Protein AF-A0A526YNX0-F1 (afdb_monomer)

Solvent-accessible surface area (backbone atoms only — not comparable to full-atom values): 8714 Å² total; per-residue (Å²): 93,77,96,84,42,78,80,77,55,71,66,58,52,51,52,52,56,58,71,53,65,67,42,62,83,30,38,33,39,37,30,59,36,59,81,30,60,66,59,57,57,46,43,78,37,25,55,30,27,38,30,26,19,36,43,60,70,39,34,52,52,27,49,54,51,31,59,78,68,68,51,81,44,59,46,76,38,70,36,40,54,73,67,51,60,65,94,70,48,65,24,40,28,38,39,37,66,37,22,30,74,50,84,65,59,68,53,62,72,28,37,35,90,69,8,31,38,35,36,30,35,25,52,67,83,56,70,20,41,30,33,36,37,37,33,56,86,97,44,71,49,78,47,78,79,46,79,44,76,55,56,50,57,60,75,60,52,56,91,69,137

Structure (mmCIF, N/CA/C/O backbone):
data_AF-A0A526YNX0-F1
#
_entry.id   AF-A0A526YNX0-F1
#
loop_
_atom_site.group_PDB
_atom_site.id
_atom_site.type_symbol
_atom_site.label_atom_id
_atom_site.label_alt_id
_atom_site.label_comp_id
_atom_site.label_asym_id
_atom_site.label_entity_id
_atom_site.label_seq_id
_atom_site.pdbx_PDB_ins_code
_atom_site.Cartn_x
_atom_site.Cartn_y
_atom_site.Cartn_z
_atom_site.occupancy
_atom_site.B_iso_or_equiv
_atom_site.auth_seq_id
_atom_site.auth_comp_id
_atom_site.auth_asym_id
_atom_site.auth_atom_id
_atom_site.pdbx_PDB_model_num
ATOM 1 N N . ILE A 1 1 ? 10.857 -13.530 -4.199 1.00 82.69 1 ILE A N 1
ATOM 2 C CA . ILE A 1 1 ? 9.497 -14.093 -4.008 1.00 82.69 1 ILE A CA 1
ATOM 3 C C . ILE A 1 1 ? 9.121 -14.778 -5.326 1.00 82.69 1 ILE A C 1
ATOM 5 O O . ILE A 1 1 ? 9.849 -14.613 -6.300 1.00 82.69 1 ILE A O 1
ATOM 9 N N . GLU A 1 2 ? 8.088 -15.619 -5.360 1.00 86.44 2 GLU A N 1
ATOM 10 C CA . GLU A 1 2 ? 7.555 -16.180 -6.615 1.00 86.44 2 GLU A CA 1
ATOM 11 C C . GLU A 1 2 ? 7.175 -15.079 -7.625 1.00 86.44 2 GLU A C 1
ATOM 13 O O . GLU A 1 2 ? 7.098 -13.902 -7.271 1.00 86.44 2 GLU A O 1
ATOM 18 N N . CYS A 1 3 ? 6.938 -15.458 -8.885 1.00 89.25 3 CYS A N 1
ATOM 19 C CA . CYS A 1 3 ? 6.538 -14.545 -9.972 1.00 89.25 3 CYS A CA 1
ATOM 20 C C . CYS A 1 3 ? 7.565 -13.448 -10.330 1.00 89.25 3 CYS A C 1
ATOM 22 O O . CYS A 1 3 ? 7.219 -12.501 -11.026 1.00 89.25 3 CYS A O 1
ATOM 24 N N . GLY A 1 4 ? 8.825 -13.581 -9.897 1.00 88.12 4 GLY A N 1
ATOM 25 C CA . GLY A 1 4 ? 9.871 -12.579 -10.150 1.00 88.12 4 GLY A CA 1
ATOM 26 C C . GLY A 1 4 ? 9.806 -11.359 -9.225 1.00 88.12 4 GLY A C 1
ATOM 27 O O . GLY A 1 4 ? 10.550 -10.398 -9.422 1.00 88.12 4 GLY A O 1
ATOM 28 N N . GLU A 1 5 ? 8.954 -11.407 -8.199 1.00 91.00 5 GLU A N 1
ATOM 29 C CA . GLU A 1 5 ? 8.781 -10.317 -7.244 1.00 91.00 5 GLU A CA 1
ATOM 30 C C . GLU A 1 5 ? 9.887 -10.306 -6.182 1.00 91.00 5 GLU A C 1
ATOM 32 O O . GLU A 1 5 ? 10.445 -11.344 -5.794 1.00 91.00 5 GLU A O 1
ATOM 37 N N . ALA A 1 6 ? 10.175 -9.125 -5.648 1.00 90.81 6 ALA A N 1
ATOM 38 C CA . ALA A 1 6 ? 11.123 -8.917 -4.560 1.00 90.81 6 ALA A CA 1
ATOM 39 C C . ALA A 1 6 ? 10.419 -8.323 -3.335 1.00 90.81 6 ALA A C 1
ATOM 41 O O . ALA A 1 6 ? 9.281 -7.879 -3.414 1.00 90.81 6 ALA A O 1
ATOM 42 N N . ILE A 1 7 ? 11.094 -8.372 -2.188 1.00 91.56 7 ILE A N 1
ATOM 43 C CA . ILE A 1 7 ? 10.710 -7.599 -1.009 1.00 91.56 7 ILE A CA 1
ATOM 44 C C . ILE A 1 7 ? 11.844 -6.641 -0.685 1.00 91.56 7 ILE A C 1
ATOM 46 O O . ILE A 1 7 ? 13.023 -6.975 -0.822 1.00 91.56 7 ILE A O 1
ATOM 50 N N . GLU A 1 8 ? 11.459 -5.456 -0.261 1.00 92.19 8 GLU A N 1
ATOM 51 C CA . GLU A 1 8 ? 12.324 -4.383 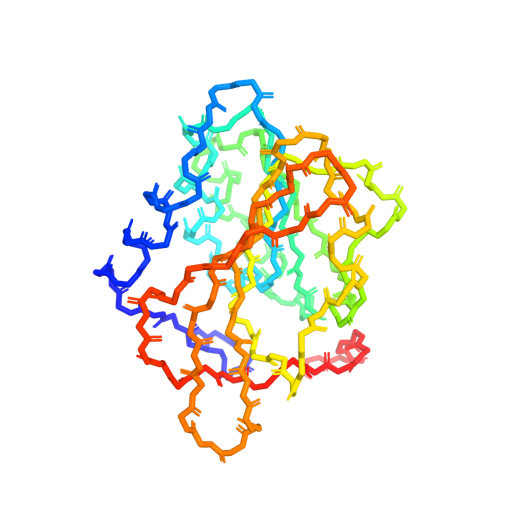0.177 1.00 92.19 8 GLU A CA 1
ATOM 52 C C . GLU A 1 8 ? 13.035 -4.745 1.485 1.00 92.19 8 GLU A C 1
ATOM 54 O O 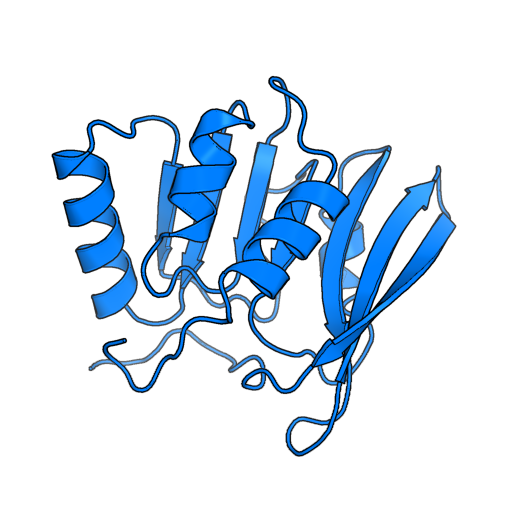. GLU A 1 8 ? 12.624 -5.639 2.233 1.00 92.19 8 GLU A O 1
ATOM 59 N N . GLY A 1 9 ? 14.107 -4.009 1.783 1.00 93.31 9 GLY A N 1
ATOM 60 C CA . GLY A 1 9 ? 14.783 -4.103 3.071 1.00 93.31 9 GLY A CA 1
ATOM 61 C C . GLY A 1 9 ? 13.827 -3.840 4.239 1.00 93.31 9 GLY A C 1
ATOM 62 O O . GLY A 1 9 ? 12.889 -3.043 4.144 1.00 93.31 9 GLY A O 1
ATOM 63 N N . ALA A 1 10 ? 14.063 -4.522 5.362 1.00 92.56 10 ALA A N 1
ATOM 64 C CA . ALA A 1 10 ? 13.239 -4.382 6.564 1.00 92.56 10 ALA A CA 1
ATOM 65 C C . ALA A 1 10 ? 13.243 -2.945 7.124 1.00 92.56 10 ALA A C 1
ATOM 67 O O . ALA A 1 10 ? 12.267 -2.510 7.730 1.00 92.56 10 ALA A O 1
ATOM 68 N N . ASP A 1 11 ? 14.329 -2.210 6.900 1.00 95.19 11 ASP A N 1
ATOM 69 C CA . ASP A 1 11 ? 14.485 -0.790 7.203 1.00 95.19 11 ASP A CA 1
ATOM 70 C C . ASP A 1 11 ? 13.516 0.082 6.394 1.00 95.19 11 ASP A C 1
ATOM 72 O O . ASP A 1 11 ? 12.798 0.896 6.978 1.00 95.19 11 ASP A O 1
ATOM 76 N N . LEU A 1 12 ? 13.424 -0.136 5.078 1.00 96.19 12 LEU A N 1
ATOM 77 C CA . LEU A 1 12 ? 12.485 0.586 4.218 1.00 96.19 12 LEU A CA 1
ATOM 78 C C . LEU A 1 12 ? 11.034 0.246 4.571 1.00 96.19 12 LEU A C 1
ATOM 80 O O . LEU A 1 12 ? 10.199 1.141 4.701 1.00 96.19 12 LEU A O 1
ATOM 84 N N . GLN A 1 13 ? 10.747 -1.037 4.789 1.00 96.75 13 GLN A N 1
ATOM 85 C CA . GLN A 1 13 ? 9.438 -1.515 5.238 1.00 96.75 13 GLN A CA 1
ATOM 86 C C . GLN A 1 13 ? 9.003 -0.828 6.540 1.00 96.75 13 GLN A C 1
ATOM 88 O O . GLN A 1 13 ? 7.905 -0.275 6.623 1.00 96.75 13 GLN A O 1
ATOM 93 N N . ALA A 1 14 ? 9.881 -0.794 7.546 1.00 96.44 14 ALA A N 1
ATOM 94 C CA . ALA A 1 14 ? 9.605 -0.133 8.817 1.00 96.44 14 ALA A CA 1
ATOM 95 C C . ALA A 1 14 ? 9.403 1.382 8.654 1.00 96.44 14 ALA A C 1
ATOM 97 O O . ALA A 1 14 ? 8.466 1.933 9.234 1.00 96.44 14 ALA A O 1
ATOM 98 N N . ALA A 1 15 ? 10.236 2.049 7.848 1.00 97.62 15 ALA A N 1
ATOM 99 C CA . ALA A 1 15 ? 10.124 3.482 7.588 1.00 97.62 15 ALA A CA 1
ATOM 100 C C . ALA A 1 15 ? 8.788 3.844 6.920 1.00 97.62 15 ALA A C 1
ATOM 102 O O . ALA A 1 15 ? 8.116 4.777 7.356 1.00 97.62 15 ALA A O 1
ATOM 103 N N . VAL A 1 16 ? 8.365 3.074 5.912 1.00 98.50 16 VAL A N 1
ATOM 104 C CA . VAL A 1 16 ? 7.080 3.267 5.222 1.00 98.50 16 VAL A CA 1
ATOM 105 C C . VAL A 1 16 ? 5.908 3.036 6.168 1.00 98.50 16 VAL A C 1
ATOM 107 O O . VAL A 1 16 ? 5.023 3.884 6.259 1.00 98.50 16 VAL A O 1
ATOM 110 N N . ILE A 1 17 ? 5.904 1.929 6.916 1.00 98.31 17 ILE A N 1
ATOM 111 C CA . ILE A 1 17 ? 4.815 1.608 7.851 1.00 98.31 17 ILE A CA 1
ATOM 112 C C . ILE A 1 17 ? 4.702 2.676 8.945 1.00 98.31 17 ILE A C 1
ATOM 114 O O . ILE A 1 17 ? 3.593 3.086 9.289 1.00 98.31 17 ILE A O 1
ATOM 118 N N . ALA A 1 18 ? 5.830 3.171 9.460 1.00 98.25 18 ALA A N 1
ATOM 119 C CA . ALA A 1 18 ? 5.841 4.274 10.415 1.00 98.25 18 ALA A CA 1
ATOM 120 C C . ALA A 1 18 ? 5.289 5.568 9.795 1.00 98.25 18 ALA A C 1
ATOM 122 O O . ALA A 1 18 ? 4.451 6.235 10.403 1.00 98.25 18 ALA A O 1
ATOM 123 N N . ALA A 1 19 ? 5.703 5.898 8.570 1.00 98.44 19 ALA A N 1
ATOM 124 C CA . ALA A 1 19 ? 5.260 7.093 7.855 1.00 98.44 19 ALA A CA 1
ATOM 125 C C . ALA A 1 19 ? 3.774 7.057 7.463 1.00 98.44 19 ALA A C 1
ATOM 127 O O . ALA A 1 19 ? 3.164 8.118 7.311 1.00 98.44 19 ALA A O 1
ATOM 128 N N . LEU A 1 20 ? 3.168 5.867 7.344 1.00 98.56 20 LEU A N 1
ATOM 129 C CA . LEU A 1 20 ? 1.721 5.734 7.187 1.00 98.56 20 LEU A CA 1
ATOM 130 C C . LEU A 1 20 ? 0.968 6.230 8.424 1.00 98.56 20 LEU A C 1
ATOM 132 O O . LEU A 1 20 ? -0.204 6.538 8.287 1.00 98.56 20 LEU A O 1
ATOM 136 N N . ALA A 1 21 ? 1.574 6.311 9.614 1.00 98.38 21 ALA A N 1
ATOM 137 C CA . ALA A 1 21 ? 0.887 6.742 10.838 1.00 98.38 21 ALA A CA 1
ATOM 138 C C . ALA A 1 21 ? -0.464 6.016 11.028 1.00 98.38 21 ALA A C 1
ATOM 140 O O . ALA A 1 21 ? -1.522 6.639 11.145 1.00 98.38 21 ALA A O 1
ATOM 141 N N . ILE A 1 22 ? -0.436 4.682 10.933 1.00 98.69 22 ILE A N 1
ATOM 142 C CA . ILE A 1 22 ? -1.628 3.833 11.034 1.00 98.69 22 ILE A CA 1
ATOM 143 C C . ILE A 1 22 ? -2.171 3.887 12.462 1.00 98.69 22 ILE A C 1
ATOM 145 O O . ILE A 1 22 ? -1.449 3.622 13.421 1.00 98.69 22 ILE A O 1
ATOM 149 N N . GLU A 1 23 ? -3.463 4.163 12.585 1.00 98.44 23 GLU A N 1
ATOM 150 C CA . GLU A 1 23 ? -4.198 4.121 13.845 1.00 98.44 23 GLU A CA 1
ATOM 151 C C . GLU A 1 23 ? -5.111 2.882 13.924 1.00 98.44 23 GLU A C 1
ATOM 153 O O . GLU A 1 23 ? -5.588 2.407 12.886 1.00 98.44 23 GLU A O 1
ATOM 158 N N . PRO A 1 24 ? -5.458 2.400 15.137 1.00 98.44 24 PRO A N 1
ATOM 159 C CA . PRO A 1 24 ? -6.290 1.206 15.337 1.00 98.44 24 PRO A CA 1
ATOM 160 C C . PRO A 1 24 ? -7.640 1.205 14.618 1.00 98.44 24 PRO A C 1
ATOM 162 O O . PRO A 1 24 ? -8.180 0.137 14.354 1.00 98.44 24 PRO A O 1
ATOM 165 N N . GLY A 1 25 ? -8.201 2.378 14.310 1.00 98.19 25 GLY A N 1
ATOM 166 C CA . GLY A 1 25 ? -9.466 2.513 13.583 1.00 98.19 25 GLY A CA 1
ATOM 167 C C . GLY A 1 25 ? -9.324 2.544 12.060 1.00 98.19 25 GLY A C 1
ATOM 168 O O . GLY A 1 25 ? -10.334 2.509 11.362 1.00 98.19 25 GLY A O 1
ATOM 169 N N . ASN A 1 26 ? -8.102 2.630 11.531 1.00 98.75 26 ASN A N 1
ATOM 170 C CA . ASN A 1 26 ? -7.889 2.856 10.109 1.00 98.75 26 ASN A CA 1
ATOM 171 C C . ASN A 1 26 ? -8.192 1.621 9.265 1.00 98.75 26 ASN A C 1
ATOM 173 O O . ASN A 1 26 ? -7.934 0.475 9.648 1.00 98.75 26 ASN A O 1
ATOM 177 N N . ARG A 1 27 ? -8.667 1.891 8.052 1.00 98.75 27 ARG A N 1
ATOM 178 C CA . ARG A 1 27 ? -8.745 0.941 6.954 1.00 98.75 27 ARG A CA 1
ATOM 179 C C . ARG A 1 27 ? -7.649 1.240 5.935 1.00 98.75 27 ARG A C 1
ATOM 181 O O . ARG A 1 27 ? -7.644 2.305 5.317 1.00 98.75 27 ARG A O 1
ATOM 188 N N . ALA A 1 28 ? -6.738 0.290 5.759 1.00 98.88 28 ALA A N 1
ATOM 189 C CA . ALA A 1 28 ? -5.579 0.426 4.885 1.00 98.88 28 ALA A CA 1
ATOM 190 C C . ALA A 1 28 ? -5.752 -0.345 3.566 1.00 98.88 28 ALA A C 1
ATOM 192 O O . ALA A 1 28 ? -6.322 -1.439 3.561 1.00 98.88 28 ALA A O 1
ATOM 193 N N . LEU A 1 29 ? -5.231 0.210 2.472 1.00 98.88 29 LEU A N 1
ATOM 194 C CA . LEU A 1 29 ? -5.004 -0.464 1.196 1.00 98.88 29 LEU A CA 1
ATOM 195 C C . LEU A 1 29 ? -3.502 -0.666 0.982 1.00 98.88 29 LEU A C 1
ATOM 197 O O . LEU A 1 29 ? -2.718 0.270 1.111 1.00 98.88 29 LEU A O 1
ATOM 201 N N . GLU A 1 30 ? -3.123 -1.865 0.575 1.00 98.81 30 GLU A N 1
ATOM 202 C CA . GLU A 1 30 ? -1.807 -2.184 0.038 1.00 98.81 30 GLU A CA 1
ATOM 203 C C . GLU A 1 30 ? -1.918 -2.586 -1.431 1.00 98.81 30 GLU A C 1
ATOM 205 O O . GLU A 1 30 ? -2.752 -3.421 -1.788 1.00 98.81 30 GLU A O 1
ATOM 210 N N . ILE A 1 31 ? -1.047 -2.019 -2.265 1.00 98.56 31 ILE A N 1
ATOM 211 C CA . ILE A 1 31 ? -0.872 -2.369 -3.673 1.00 98.56 31 ILE A CA 1
ATOM 212 C C . ILE A 1 31 ? 0.469 -3.088 -3.828 1.00 98.56 31 ILE A C 1
ATOM 214 O O . ILE A 1 31 ? 1.523 -2.486 -3.623 1.00 98.56 31 ILE A O 1
ATOM 218 N N . GLY A 1 32 ? 0.404 -4.361 -4.218 1.00 97.75 32 GLY A N 1
ATOM 219 C CA . GLY A 1 32 ? 1.536 -5.285 -4.230 1.00 97.75 32 GLY A CA 1
ATOM 220 C C . GLY A 1 32 ? 1.559 -6.118 -2.953 1.00 97.75 32 GLY A C 1
ATOM 221 O O . GLY A 1 32 ? 2.288 -5.801 -2.019 1.00 97.75 32 GLY A O 1
ATOM 222 N N . THR A 1 33 ? 0.748 -7.181 -2.893 1.00 98.12 33 THR A N 1
ATOM 223 C CA . THR A 1 33 ? 0.742 -8.095 -1.740 1.00 98.12 33 THR A CA 1
ATOM 224 C C . THR A 1 33 ? 2.088 -8.795 -1.584 1.00 98.12 33 THR A C 1
ATOM 226 O O . THR A 1 33 ? 2.577 -8.934 -0.462 1.00 98.12 33 THR A O 1
ATOM 229 N N . GLY A 1 34 ? 2.684 -9.281 -2.678 1.00 96.31 34 GLY A N 1
ATOM 230 C CA . GLY A 1 34 ? 3.970 -9.973 -2.646 1.00 96.31 34 GLY A CA 1
ATOM 231 C C . GLY A 1 34 ? 3.980 -11.144 -1.655 1.00 96.31 34 GLY A C 1
ATOM 232 O O . GLY A 1 34 ? 3.206 -12.100 -1.749 1.00 96.31 34 GLY A O 1
ATOM 233 N N . SER A 1 35 ? 4.862 -11.074 -0.655 1.00 96.06 35 SER A N 1
ATOM 234 C CA . SER A 1 35 ? 4.921 -12.075 0.420 1.00 96.06 35 SER A CA 1
ATOM 235 C C . SER A 1 35 ? 3.760 -11.964 1.418 1.00 96.06 35 SER A C 1
ATOM 237 O O . SER A 1 35 ? 3.470 -12.926 2.130 1.00 96.06 35 SER A O 1
ATOM 239 N N . GLY A 1 36 ? 3.078 -10.824 1.488 1.00 97.81 36 GLY A N 1
ATOM 240 C CA . GLY A 1 36 ? 2.093 -10.494 2.515 1.00 97.81 36 GLY A CA 1
ATOM 241 C C . GLY A 1 36 ? 2.708 -10.012 3.833 1.00 97.81 36 GLY A C 1
ATOM 242 O O . GLY A 1 36 ? 1.977 -9.833 4.804 1.00 97.81 36 GLY A O 1
ATOM 243 N N . TYR A 1 37 ? 4.030 -9.807 3.897 1.00 97.94 37 TYR A N 1
ATOM 244 C CA . TYR A 1 37 ? 4.720 -9.345 5.106 1.00 97.94 37 TYR A CA 1
ATOM 245 C C . TYR A 1 37 ? 4.158 -8.014 5.617 1.00 97.94 37 TYR A C 1
ATOM 247 O O . TYR A 1 37 ? 3.715 -7.917 6.760 1.00 97.94 37 TYR A O 1
ATOM 255 N N . THR A 1 38 ? 4.129 -7.000 4.761 1.00 98.31 38 THR A N 1
ATOM 256 C CA . THR A 1 38 ? 3.683 -5.653 5.117 1.00 98.31 38 THR A CA 1
ATOM 257 C C . THR A 1 38 ? 2.211 -5.655 5.519 1.00 98.31 38 THR A C 1
ATOM 259 O O . THR A 1 38 ? 1.886 -5.140 6.588 1.00 98.31 38 THR A O 1
ATOM 262 N N . ALA A 1 39 ? 1.329 -6.320 4.761 1.00 98.69 39 ALA A N 1
ATOM 263 C CA . ALA A 1 39 ? -0.058 -6.538 5.172 1.00 98.69 39 ALA A CA 1
ATOM 264 C C . ALA A 1 39 ? -0.181 -7.196 6.554 1.00 98.69 39 ALA A C 1
ATOM 266 O O . ALA A 1 39 ? -1.000 -6.743 7.351 1.00 98.69 39 ALA A O 1
ATOM 267 N N . ALA A 1 40 ? 0.628 -8.213 6.875 1.00 98.56 40 ALA A N 1
ATOM 268 C CA . ALA A 1 40 ? 0.623 -8.841 8.199 1.00 98.56 40 ALA A CA 1
ATOM 269 C C . ALA A 1 40 ? 1.055 -7.876 9.313 1.00 98.56 40 ALA A C 1
ATOM 271 O O . ALA A 1 40 ? 0.477 -7.895 10.398 1.00 98.56 40 ALA A O 1
ATOM 272 N N . VAL A 1 41 ? 2.053 -7.022 9.066 1.00 98.44 41 VAL A N 1
ATOM 273 C CA . VAL A 1 41 ? 2.485 -6.009 10.042 1.00 98.44 41 VAL A CA 1
ATOM 274 C C . VAL A 1 41 ? 1.402 -4.944 10.215 1.00 98.44 41 VAL A C 1
ATOM 276 O O . VAL A 1 41 ? 0.994 -4.661 11.341 1.00 98.44 41 VAL A O 1
ATOM 279 N N . MET A 1 42 ? 0.865 -4.407 9.117 1.00 98.75 42 MET A N 1
ATOM 280 C CA . MET A 1 42 ? -0.228 -3.432 9.151 1.00 98.75 42 MET A CA 1
ATOM 281 C C . MET A 1 42 ? -1.481 -3.993 9.828 1.00 98.75 42 MET A C 1
ATOM 283 O O . MET A 1 42 ? -2.190 -3.248 10.499 1.00 98.75 42 MET A O 1
ATOM 287 N N . SER A 1 43 ? -1.738 -5.301 9.736 1.00 98.69 43 SER A N 1
ATOM 288 C CA . SER A 1 43 ? -2.883 -5.945 10.390 1.00 98.69 43 SER A CA 1
ATOM 289 C C . SER A 1 43 ? -2.817 -5.894 11.919 1.00 98.69 43 SER A C 1
ATOM 291 O O . SER A 1 43 ? -3.841 -6.060 12.580 1.00 98.69 43 SER A O 1
ATOM 293 N N . ARG A 1 44 ? -1.634 -5.669 12.500 1.00 98.50 44 ARG A N 1
ATOM 294 C CA . ARG A 1 44 ? -1.462 -5.461 13.945 1.00 98.50 44 ARG A CA 1
ATOM 295 C C . ARG A 1 44 ? -1.746 -4.022 14.377 1.00 98.50 44 ARG A C 1
ATOM 297 O O . ARG A 1 44 ? -1.886 -3.783 15.571 1.00 98.50 44 ARG A O 1
ATOM 304 N N . LEU A 1 45 ? -1.811 -3.092 13.425 1.00 98.62 45 LEU A N 1
ATOM 305 C CA . LEU A 1 45 ? -1.933 -1.653 13.665 1.00 98.62 45 LEU A CA 1
ATOM 306 C C . LEU A 1 45 ? -3.289 -1.096 13.220 1.00 98.62 45 LEU A C 1
ATOM 308 O O . LEU A 1 45 ? -3.798 -0.184 13.855 1.00 98.62 45 LEU A O 1
ATOM 312 N N . ALA A 1 46 ? -3.861 -1.631 12.140 1.00 98.69 46 ALA A N 1
ATOM 313 C CA . ALA A 1 46 ? -5.101 -1.171 11.519 1.00 98.69 46 ALA A CA 1
ATOM 314 C C . ALA A 1 46 ? -6.309 -2.030 11.924 1.00 98.69 46 ALA A C 1
ATOM 316 O O . ALA A 1 46 ? -6.182 -3.234 12.167 1.00 98.69 46 ALA A O 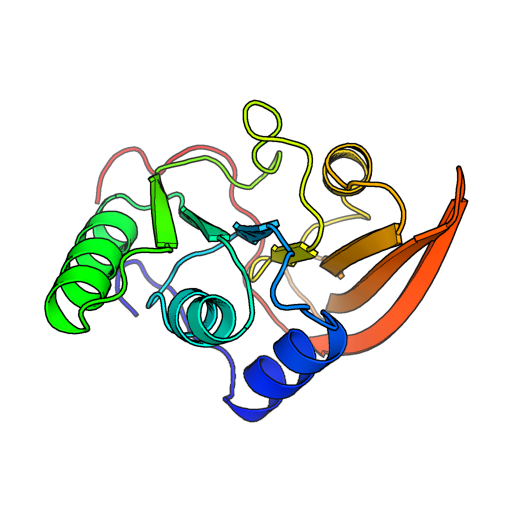1
ATOM 317 N N . ALA A 1 47 ? -7.513 -1.455 11.860 1.00 98.62 47 ALA A N 1
ATOM 318 C CA . ALA A 1 47 ? -8.757 -2.212 12.010 1.00 98.62 47 ALA A CA 1
ATOM 319 C C . ALA A 1 47 ? -8.910 -3.247 10.888 1.00 98.62 47 ALA A C 1
ATOM 321 O O . ALA A 1 47 ? -9.349 -4.377 11.117 1.00 98.62 47 ALA A O 1
ATOM 322 N N . ARG A 1 48 ? -8.557 -2.859 9.656 1.00 98.75 48 ARG A N 1
ATOM 323 C CA . ARG A 1 48 ? -8.685 -3.706 8.468 1.00 98.75 48 ARG A CA 1
ATOM 324 C C . ARG A 1 48 ? -7.642 -3.349 7.423 1.00 98.75 48 ARG A C 1
ATOM 326 O O . ARG A 1 48 ? -7.448 -2.176 7.118 1.00 98.75 48 ARG A O 1
ATOM 333 N N . VAL A 1 49 ? -7.044 -4.370 6.822 1.00 98.88 49 VAL A N 1
ATOM 334 C CA . VAL A 1 49 ? -6.127 -4.222 5.688 1.00 98.88 49 VAL A CA 1
ATOM 335 C C . VAL A 1 49 ? -6.750 -4.900 4.477 1.00 98.88 49 VAL A C 1
ATOM 337 O O . VAL A 1 49 ? -7.190 -6.045 4.554 1.00 98.88 49 VAL A O 1
ATOM 340 N N . VAL A 1 50 ? -6.803 -4.199 3.354 1.00 98.88 50 VAL A N 1
ATOM 341 C CA . VAL A 1 50 ? -7.064 -4.784 2.040 1.00 98.88 50 VAL A CA 1
ATOM 342 C C . VAL A 1 50 ? -5.744 -4.770 1.292 1.00 98.88 50 VAL A C 1
ATOM 344 O O . VAL A 1 50 ? -5.125 -3.723 1.182 1.00 98.88 50 VAL A O 1
ATOM 347 N N . THR A 1 51 ? -5.294 -5.915 0.804 1.00 98.81 51 THR A N 1
ATOM 348 C CA . THR A 1 51 ? -4.072 -6.022 0.006 1.00 98.81 51 THR A CA 1
ATOM 349 C C . THR A 1 51 ? -4.402 -6.639 -1.342 1.00 98.81 51 THR A C 1
ATOM 351 O O . THR A 1 51 ? -5.203 -7.583 -1.425 1.00 98.81 51 THR A O 1
ATOM 354 N N . ILE A 1 52 ? -3.855 -6.052 -2.403 1.00 98.50 52 ILE A N 1
ATOM 355 C CA . ILE A 1 52 ? -4.117 -6.466 -3.777 1.00 98.50 52 ILE A CA 1
ATOM 356 C C . ILE A 1 52 ? -2.831 -6.826 -4.505 1.00 98.50 52 ILE A C 1
ATOM 358 O O . ILE A 1 52 ? -1.808 -6.156 -4.370 1.00 98.50 52 ILE A O 1
ATOM 362 N N . ASP A 1 53 ? -2.915 -7.858 -5.332 1.00 97.75 53 ASP A N 1
ATOM 363 C CA . ASP A 1 53 ? -1.827 -8.283 -6.204 1.00 97.75 53 ASP A CA 1
ATOM 364 C C . ASP A 1 53 ? -2.377 -8.719 -7.560 1.00 97.75 53 ASP A C 1
ATOM 366 O O . ASP A 1 53 ? -3.496 -9.236 -7.661 1.00 97.75 53 ASP A O 1
ATOM 370 N N . ARG A 1 54 ? -1.592 -8.535 -8.620 1.00 96.25 54 ARG A N 1
ATOM 371 C CA . ARG A 1 54 ? -1.987 -8.958 -9.966 1.00 96.25 54 ARG A CA 1
ATOM 372 C C . ARG A 1 54 ? -1.821 -10.464 -10.171 1.00 96.25 54 ARG A C 1
ATOM 374 O O . ARG A 1 54 ? -2.523 -11.041 -11.009 1.00 96.25 54 ARG A O 1
ATOM 381 N N . TYR A 1 55 ? -0.928 -11.114 -9.422 1.00 95.94 55 TYR A N 1
ATOM 382 C CA . TYR A 1 55 ? -0.621 -12.534 -9.569 1.00 95.94 55 TYR A CA 1
ATOM 383 C C . TYR A 1 55 ? -1.472 -13.395 -8.641 1.00 95.94 55 TYR A C 1
ATOM 385 O O . TYR A 1 55 ? -1.403 -13.302 -7.415 1.00 95.94 55 TYR A O 1
ATOM 393 N N . LYS A 1 56 ? -2.231 -14.323 -9.232 1.00 95.75 56 LYS A N 1
ATOM 394 C CA . LYS A 1 56 ? -3.051 -15.282 -8.481 1.00 95.75 56 LYS A CA 1
ATOM 395 C C . LYS A 1 56 ? -2.221 -16.111 -7.494 1.00 95.75 56 LYS A C 1
ATOM 397 O O . LYS A 1 56 ? -2.649 -16.301 -6.360 1.00 95.75 56 LYS A O 1
ATOM 402 N N . THR A 1 57 ? -1.025 -16.538 -7.904 1.00 95.75 57 THR A N 1
ATOM 403 C CA . THR A 1 57 ? -0.095 -17.318 -7.076 1.00 95.75 57 THR A CA 1
ATOM 404 C C . THR A 1 57 ? 0.233 -16.609 -5.766 1.00 95.75 57 THR A C 1
ATOM 406 O O . THR A 1 57 ? 0.139 -17.209 -4.697 1.00 95.75 57 THR A O 1
ATOM 409 N N . LEU A 1 58 ? 0.565 -15.317 -5.824 1.00 96.94 58 LEU A N 1
ATOM 410 C CA . LEU A 1 58 ? 0.926 -14.536 -4.639 1.00 96.94 58 LEU A CA 1
ATOM 411 C C . LEU A 1 58 ? -0.278 -14.321 -3.724 1.00 96.94 58 LEU A C 1
ATOM 413 O O . LEU A 1 58 ? -0.163 -14.484 -2.510 1.00 96.94 58 LEU A O 1
ATOM 417 N N . VAL A 1 59 ? -1.452 -14.064 -4.305 1.00 97.62 59 VAL A N 1
ATOM 418 C CA . VAL A 1 59 ? -2.717 -13.954 -3.566 1.00 97.62 59 VAL A CA 1
ATOM 419 C C . VAL A 1 59 ? -3.029 -15.231 -2.792 1.00 97.62 59 VAL A C 1
ATOM 421 O O . VAL A 1 59 ? -3.371 -15.171 -1.610 1.00 97.62 59 VAL A O 1
ATOM 424 N N . GLU A 1 60 ? -2.940 -16.391 -3.439 1.00 97.50 60 GLU A N 1
ATOM 425 C CA . GLU A 1 60 ? -3.241 -17.681 -2.813 1.00 97.50 60 GLU A CA 1
ATOM 426 C C . GLU A 1 60 ? -2.246 -18.008 -1.701 1.00 97.50 60 GLU A C 1
ATOM 428 O O . GLU A 1 60 ? -2.648 -18.383 -0.599 1.00 97.50 60 GLU A O 1
ATOM 433 N N . GLN A 1 61 ? -0.959 -17.777 -1.944 1.00 97.81 61 GLN A N 1
ATOM 434 C CA . GLN A 1 61 ? 0.069 -17.994 -0.936 1.00 97.81 61 GLN A CA 1
ATOM 435 C C . GLN A 1 61 ? -0.054 -17.041 0.259 1.00 97.81 61 GLN A C 1
ATOM 437 O O . GLN A 1 61 ? 0.134 -17.459 1.401 1.00 97.81 61 GLN A O 1
ATOM 442 N N . ALA A 1 62 ? -0.380 -15.767 0.029 1.00 98.25 62 ALA A N 1
ATOM 443 C CA . ALA A 1 62 ? -0.602 -14.809 1.106 1.00 98.25 62 ALA A CA 1
ATOM 444 C C . ALA A 1 62 ? -1.806 -15.216 1.966 1.00 98.25 62 ALA A C 1
ATOM 446 O O . ALA A 1 62 ? -1.707 -15.205 3.190 1.00 98.25 62 ALA A O 1
ATOM 447 N N . LYS A 1 63 ? -2.906 -15.673 1.348 1.00 98.50 63 LYS A N 1
ATOM 448 C CA . LYS A 1 63 ? -4.066 -16.216 2.077 1.00 98.50 63 LYS A CA 1
ATOM 449 C C . LYS A 1 63 ? -3.682 -17.396 2.969 1.00 98.50 63 LYS A C 1
ATOM 451 O O . LYS A 1 63 ? -4.032 -17.382 4.144 1.00 98.50 63 LYS A O 1
ATOM 456 N N . GLN A 1 64 ? -2.926 -18.361 2.443 1.00 98.31 64 GLN A N 1
ATOM 457 C CA . GLN A 1 64 ? -2.449 -19.513 3.220 1.00 98.31 64 GLN A CA 1
ATOM 458 C C . GLN A 1 64 ? -1.581 -19.079 4.408 1.00 98.31 64 GLN A C 1
ATOM 460 O O . GLN A 1 64 ? -1.745 -19.586 5.517 1.00 98.31 64 GLN A O 1
ATOM 465 N N . ARG A 1 65 ? -0.683 -18.105 4.208 1.00 98.44 65 ARG A N 1
ATOM 466 C CA . ARG A 1 65 ? 0.141 -17.550 5.292 1.00 98.44 65 ARG A CA 1
ATOM 467 C C . ARG A 1 65 ? -0.706 -16.853 6.353 1.00 98.44 65 ARG A C 1
ATOM 469 O O . ARG A 1 65 ? -0.476 -17.070 7.538 1.00 98.44 65 ARG A O 1
ATOM 476 N N . PHE A 1 66 ? -1.688 -16.046 5.958 1.00 98.69 66 PHE A N 1
ATOM 477 C CA . PHE A 1 66 ? -2.567 -15.360 6.909 1.00 98.69 66 PHE A CA 1
ATOM 478 C C . PHE A 1 66 ? -3.442 -16.332 7.698 1.00 98.69 66 PHE A C 1
ATOM 480 O O . PHE A 1 66 ? -3.584 -16.155 8.905 1.00 98.69 66 PHE A O 1
ATOM 487 N N . GLU A 1 67 ? -3.948 -17.389 7.062 1.00 98.38 67 GLU A N 1
ATOM 488 C CA . GLU A 1 67 ? -4.670 -18.467 7.742 1.00 98.38 67 GLU A CA 1
ATOM 489 C C . GLU A 1 67 ? -3.779 -19.175 8.772 1.00 98.38 67 GLU A C 1
ATOM 491 O O . GLU A 1 67 ? -4.144 -19.257 9.945 1.00 98.38 67 GLU A O 1
ATOM 496 N N . ALA A 1 68 ? -2.569 -19.587 8.378 1.00 98.31 68 ALA A N 1
ATOM 497 C CA . ALA A 1 68 ? -1.614 -20.243 9.274 1.00 98.31 68 ALA A CA 1
ATOM 498 C C . ALA A 1 68 ? -1.183 -19.359 10.462 1.00 98.31 68 ALA A C 1
ATOM 500 O O . ALA A 1 68 ? -0.885 -19.869 11.540 1.00 98.31 68 ALA A O 1
ATOM 501 N N . LEU A 1 69 ? -1.159 -18.035 10.278 1.00 98.25 69 LEU A N 1
ATOM 502 C CA . LEU A 1 69 ? -0.814 -17.054 11.313 1.00 98.25 69 LEU A CA 1
ATOM 503 C C . LEU A 1 69 ? -2.024 -16.567 12.132 1.00 98.25 69 LEU A C 1
ATOM 505 O O . LEU A 1 69 ? -1.848 -15.753 13.043 1.00 98.25 69 LEU A O 1
ATOM 509 N N . GLY A 1 70 ? -3.243 -17.019 11.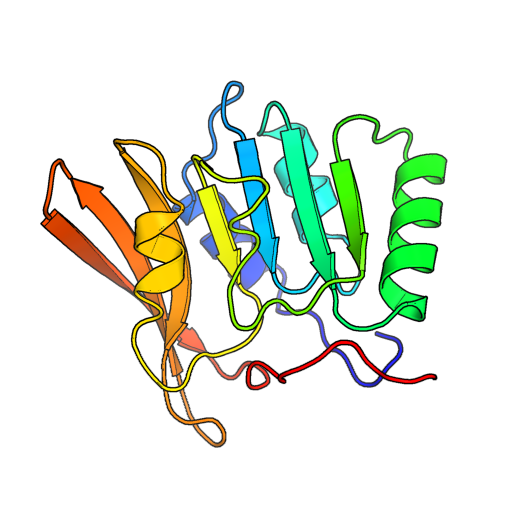818 1.00 98.31 70 GLY A N 1
ATOM 510 C CA . GLY A 1 70 ? -4.472 -16.577 12.485 1.00 98.31 70 GLY A CA 1
ATOM 511 C C . GLY A 1 70 ? -4.809 -15.098 12.251 1.00 98.31 70 GLY A C 1
ATOM 512 O O . GLY A 1 70 ? -5.409 -14.449 13.109 1.00 98.31 70 GLY A O 1
ATOM 513 N N . ILE A 1 71 ? -4.400 -14.534 11.114 1.00 98.69 71 ILE A N 1
ATOM 514 C CA . ILE A 1 71 ? -4.634 -13.132 10.759 1.00 98.69 71 ILE A CA 1
ATOM 515 C C . ILE A 1 71 ? -6.002 -13.006 10.075 1.00 98.69 71 ILE A C 1
ATOM 517 O O . ILE A 1 71 ? -6.156 -13.296 8.892 1.00 98.69 71 ILE A O 1
ATOM 521 N N . GLY A 1 72 ? -7.007 -12.560 10.834 1.00 98.38 72 GLY A N 1
ATOM 522 C CA . GLY A 1 72 ? -8.401 -12.480 10.369 1.00 98.38 72 GLY A CA 1
ATOM 523 C C . GLY A 1 72 ? -8.842 -11.129 9.790 1.00 98.38 72 GLY A C 1
ATOM 524 O O . GLY A 1 72 ? -9.919 -11.039 9.202 1.00 98.38 72 GLY A O 1
ATOM 525 N N . ASN A 1 73 ? -8.051 -10.065 9.952 1.00 98.69 73 ASN A N 1
ATOM 526 C CA . ASN A 1 73 ? -8.415 -8.705 9.533 1.00 98.69 73 ASN A CA 1
ATOM 527 C C . ASN A 1 73 ? -7.742 -8.244 8.226 1.00 98.69 73 ASN A C 1
ATOM 529 O O . ASN A 1 73 ? -7.821 -7.060 7.886 1.00 98.69 73 ASN A O 1
ATOM 533 N N . VAL A 1 74 ? -7.133 -9.168 7.477 1.00 98.88 74 VAL A N 1
ATOM 534 C CA . VAL A 1 74 ? -6.568 -8.913 6.145 1.00 98.88 74 VAL A CA 1
ATOM 535 C C . VAL A 1 74 ? -7.463 -9.531 5.071 1.00 98.88 74 VAL A C 1
ATOM 537 O O . VAL A 1 74 ? -7.759 -10.724 5.101 1.00 98.88 74 VAL A O 1
ATOM 540 N N . ILE A 1 75 ? -7.878 -8.729 4.090 1.00 98.62 75 ILE A N 1
ATOM 541 C CA . ILE A 1 75 ? -8.501 -9.212 2.857 1.00 98.62 75 ILE A CA 1
ATOM 542 C C . ILE A 1 75 ? -7.454 -9.234 1.750 1.00 98.62 75 ILE A C 1
ATOM 544 O O . ILE A 1 75 ? -6.894 -8.192 1.424 1.00 98.62 75 ILE A O 1
ATOM 548 N N . VAL A 1 76 ? -7.278 -10.382 1.100 1.00 98.50 76 VAL A N 1
ATOM 549 C CA . VAL A 1 76 ? -6.422 -10.501 -0.089 1.00 98.50 76 VAL A CA 1
ATOM 550 C C . VAL A 1 76 ? -7.276 -10.573 -1.352 1.00 98.50 76 VAL A C 1
ATOM 552 O O . VAL A 1 76 ? -8.182 -11.417 -1.447 1.00 98.50 76 VAL A O 1
ATOM 555 N N . ARG A 1 77 ? -6.991 -9.716 -2.335 1.00 97.56 77 ARG A N 1
ATOM 556 C CA . ARG A 1 77 ? -7.656 -9.701 -3.646 1.00 97.56 77 ARG A CA 1
ATOM 557 C C . ARG A 1 77 ? -6.648 -9.900 -4.765 1.00 97.56 77 ARG A C 1
ATOM 559 O O . ARG A 1 77 ? -5.559 -9.343 -4.734 1.00 97.56 77 ARG A O 1
ATOM 566 N N . GLN A 1 78 ? -7.068 -10.634 -5.788 1.00 97.06 78 GLN A N 1
ATOM 567 C CA . GLN A 1 78 ? -6.415 -10.534 -7.082 1.00 97.06 78 GLN A CA 1
ATOM 568 C C . GLN A 1 78 ? -7.034 -9.351 -7.827 1.00 97.06 78 GLN A C 1
ATOM 570 O O . GLN A 1 78 ? -8.240 -9.369 -8.079 1.00 97.06 78 GLN A O 1
ATOM 575 N N . ALA A 1 79 ? -6.250 -8.322 -8.131 1.00 96.38 79 ALA A N 1
ATOM 576 C CA . ALA A 1 79 ? -6.732 -7.130 -8.821 1.00 96.38 79 ALA A CA 1
ATOM 577 C C . ALA A 1 79 ? -5.601 -6.400 -9.554 1.00 96.38 79 ALA A C 1
ATOM 579 O O . ALA A 1 79 ? -4.422 -6.586 -9.261 1.00 96.38 79 ALA A O 1
ATOM 580 N N . ASP A 1 80 ? -5.986 -5.553 -10.506 1.00 95.38 80 ASP A N 1
ATOM 581 C CA . ASP A 1 80 ? -5.077 -4.602 -11.137 1.00 95.38 80 ASP A CA 1
ATOM 582 C C . ASP A 1 80 ? -4.906 -3.373 -10.236 1.00 95.38 80 ASP A C 1
ATOM 584 O O . ASP A 1 80 ? -5.828 -2.573 -10.073 1.00 95.38 80 ASP A O 1
ATOM 588 N N . GLY A 1 81 ? -3.716 -3.233 -9.654 1.00 94.94 81 GLY A N 1
ATOM 589 C CA . GLY A 1 81 ? -3.376 -2.120 -8.777 1.00 94.94 81 GLY A CA 1
ATOM 590 C C . GLY A 1 81 ? -3.105 -0.800 -9.491 1.00 94.94 81 GLY A C 1
ATOM 591 O O . GLY A 1 81 ? -3.014 0.229 -8.820 1.00 94.94 81 GLY A O 1
ATOM 592 N N . SER A 1 82 ? -3.027 -0.777 -10.828 1.00 94.69 82 SER A N 1
ATOM 593 C CA . SER A 1 82 ? -2.691 0.438 -11.580 1.00 94.69 82 SER A CA 1
ATOM 594 C C . SER A 1 82 ? -3.737 1.548 -11.458 1.00 94.69 82 SER A C 1
ATOM 596 O O . SER A 1 82 ? -3.465 2.674 -11.855 1.00 94.69 82 SER A O 1
ATOM 598 N N . ASN A 1 83 ? -4.926 1.234 -10.933 1.00 92.88 83 ASN A N 1
ATOM 599 C CA . ASN A 1 83 ? -6.009 2.182 -10.659 1.00 92.88 83 ASN A CA 1
ATOM 600 C C . ASN A 1 83 ? -6.456 2.157 -9.180 1.00 92.88 83 ASN A C 1
ATOM 602 O O . ASN A 1 83 ? -7.515 2.687 -8.835 1.00 92.88 83 ASN A O 1
ATOM 606 N N . GLY A 1 84 ? -5.671 1.545 -8.286 1.00 95.38 84 GLY A N 1
ATOM 607 C CA . GLY A 1 84 ? -6.061 1.322 -6.893 1.00 95.38 84 GLY A CA 1
ATOM 608 C C . GLY A 1 84 ? -7.225 0.335 -6.775 1.00 95.38 84 GLY A C 1
ATOM 609 O O . GLY A 1 84 ? -7.301 -0.636 -7.522 1.00 95.38 84 GLY A O 1
ATOM 610 N N . LEU A 1 85 ? -8.143 0.580 -5.838 1.00 97.06 85 LEU A N 1
ATOM 611 C CA . LEU A 1 85 ? -9.319 -0.260 -5.597 1.00 97.06 85 LEU A CA 1
ATOM 612 C C . LEU A 1 85 ? -10.564 0.604 -5.346 1.00 97.06 85 LEU A C 1
ATOM 614 O O . LEU A 1 85 ? -11.171 0.581 -4.274 1.00 97.06 85 LEU A O 1
ATOM 618 N N . ALA A 1 86 ? -10.935 1.402 -6.351 1.00 96.44 86 ALA A N 1
ATOM 619 C CA . ALA A 1 86 ? -11.962 2.439 -6.235 1.00 96.44 86 ALA A CA 1
ATOM 620 C C . ALA A 1 86 ? -13.339 1.925 -5.772 1.00 96.44 86 ALA A C 1
ATOM 622 O O . ALA A 1 86 ? -14.045 2.621 -5.050 1.00 96.44 86 ALA A O 1
ATOM 623 N N . ASN A 1 87 ? -13.715 0.698 -6.138 1.00 96.12 87 ASN A N 1
ATOM 624 C CA . ASN A 1 87 ? -14.974 0.070 -5.723 1.00 96.12 87 ASN A CA 1
ATOM 625 C C . ASN A 1 87 ? -15.030 -0.269 -4.223 1.00 96.12 87 ASN A C 1
ATOM 627 O O . ASN A 1 87 ? -16.107 -0.544 -3.701 1.00 96.12 87 ASN A O 1
ATOM 631 N N . GLU A 1 88 ? -13.885 -0.278 -3.543 1.00 97.12 88 GLU A N 1
ATOM 632 C CA . GLU A 1 88 ? -13.779 -0.493 -2.105 1.00 97.12 88 GLU A CA 1
ATOM 633 C C . GLU A 1 88 ? -13.281 0.763 -1.363 1.00 97.12 88 GLU A C 1
ATOM 635 O O . GLU A 1 88 ? -12.998 0.674 -0.171 1.00 97.12 88 GLU A O 1
ATOM 640 N N . ALA A 1 89 ? -13.165 1.918 -2.025 1.00 96.19 89 ALA A N 1
ATOM 641 C CA . ALA A 1 89 ? -12.840 3.197 -1.392 1.00 96.19 89 ALA A CA 1
ATOM 642 C C . ALA A 1 89 ? -13.991 3.685 -0.473 1.00 96.19 89 ALA A C 1
ATOM 644 O O . ALA A 1 89 ? -15.139 3.273 -0.657 1.00 96.19 89 ALA A O 1
ATOM 645 N N . PRO A 1 90 ? -13.732 4.583 0.500 1.00 98.00 90 PRO A N 1
ATOM 646 C CA . PRO A 1 90 ? -12.453 5.228 0.806 1.00 98.00 90 PRO A CA 1
ATOM 647 C C . PRO A 1 90 ? -11.517 4.397 1.704 1.00 98.00 90 PRO A C 1
ATOM 649 O O . PRO A 1 90 ? -11.940 3.468 2.399 1.00 98.00 90 PRO A O 1
ATOM 652 N N . PHE A 1 91 ? -10.236 4.772 1.710 1.00 98.69 91 PHE A N 1
ATOM 653 C CA . PHE A 1 91 ? -9.188 4.240 2.585 1.00 98.69 91 PHE A CA 1
ATOM 654 C C . PHE A 1 91 ? -8.546 5.355 3.408 1.00 98.69 91 PHE A C 1
ATOM 656 O O .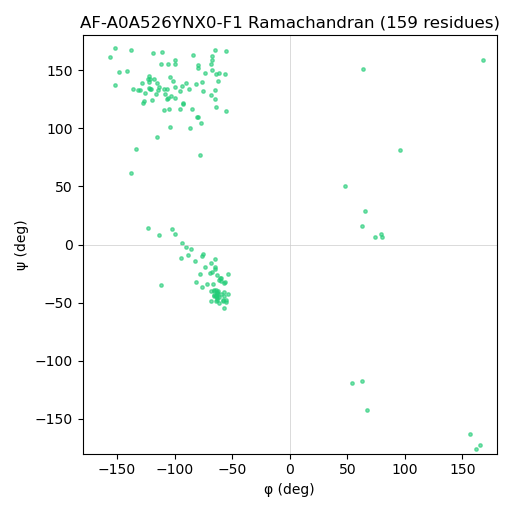 PHE A 1 91 ? -8.348 6.463 2.915 1.00 98.69 91 PHE A O 1
ATOM 663 N N . ASP A 1 92 ? -8.171 5.051 4.645 1.00 98.75 92 ASP A N 1
ATOM 664 C CA . ASP A 1 92 ? -7.445 5.993 5.499 1.00 98.75 92 ASP A CA 1
ATOM 665 C C . ASP A 1 92 ? -5.958 6.005 5.175 1.00 98.75 92 ASP A C 1
ATOM 667 O O . ASP A 1 92 ? -5.297 7.032 5.321 1.00 98.75 92 ASP A O 1
ATOM 671 N N . ARG A 1 93 ? -5.429 4.856 4.753 1.00 98.81 93 ARG A N 1
ATOM 672 C CA . ARG A 1 93 ? -4.014 4.641 4.462 1.00 98.81 93 ARG A CA 1
ATOM 673 C C . ARG A 1 93 ? -3.888 3.861 3.168 1.00 98.81 93 ARG A C 1
ATOM 675 O O . ARG A 1 93 ? -4.595 2.875 2.988 1.00 98.81 93 ARG A O 1
ATOM 682 N N . ILE A 1 94 ? -3.006 4.286 2.278 1.00 98.81 94 ILE A N 1
ATOM 683 C CA . ILE A 1 94 ? -2.688 3.566 1.046 1.00 98.81 94 ILE A CA 1
ATOM 684 C C . ILE A 1 94 ? -1.168 3.450 0.944 1.00 98.81 94 ILE A C 1
ATOM 686 O O . ILE A 1 94 ? -0.459 4.438 1.112 1.00 98.81 94 ILE A O 1
ATOM 690 N N . VAL A 1 95 ? -0.659 2.262 0.647 1.00 98.75 95 VAL A N 1
ATOM 691 C CA . VAL A 1 95 ? 0.754 2.044 0.323 1.00 98.75 95 VAL A CA 1
ATOM 692 C C . VAL A 1 95 ? 0.873 1.271 -0.979 1.00 98.75 95 VAL A C 1
ATOM 694 O O . VAL A 1 95 ? 0.101 0.344 -1.221 1.00 98.75 95 VAL A O 1
ATOM 697 N N . ALA A 1 96 ? 1.825 1.660 -1.822 1.00 98.38 96 ALA A N 1
ATOM 698 C CA . ALA A 1 96 ? 2.172 0.931 -3.031 1.00 98.38 96 ALA A CA 1
ATOM 699 C C . ALA A 1 96 ? 3.643 0.514 -3.017 1.00 98.38 96 ALA A C 1
ATOM 701 O O . ALA A 1 96 ? 4.518 1.334 -2.745 1.00 98.38 96 ALA A O 1
ATOM 702 N N . TRP A 1 97 ? 3.895 -0.744 -3.374 1.00 97.38 97 TRP A N 1
ATOM 703 C CA . TRP A 1 97 ? 5.237 -1.316 -3.543 1.00 97.38 97 TRP A CA 1
ATOM 704 C C . TRP A 1 97 ? 5.678 -1.384 -5.011 1.00 97.38 97 TRP A C 1
ATOM 706 O O . TRP A 1 97 ? 6.719 -1.941 -5.336 1.00 97.38 97 TRP A O 1
ATOM 716 N N . ALA A 1 98 ? 4.900 -0.772 -5.907 1.00 95.69 98 ALA A N 1
ATOM 717 C CA . ALA A 1 98 ? 5.233 -0.618 -7.315 1.00 95.69 98 ALA A CA 1
ATOM 718 C C . ALA A 1 98 ? 5.240 0.865 -7.701 1.00 95.69 98 ALA A C 1
ATOM 720 O O . ALA A 1 98 ? 4.397 1.644 -7.246 1.00 95.69 98 ALA A O 1
ATOM 721 N N . ALA A 1 99 ? 6.214 1.254 -8.520 1.00 96.88 99 ALA A N 1
ATOM 722 C CA . ALA A 1 99 ? 6.438 2.636 -8.912 1.00 96.88 99 ALA A CA 1
ATOM 723 C C . ALA A 1 99 ? 5.419 3.117 -9.951 1.00 96.88 99 ALA A C 1
ATOM 725 O O . ALA A 1 99 ? 5.097 2.404 -10.901 1.00 96.88 99 ALA A O 1
ATOM 726 N N . PHE A 1 100 ? 4.961 4.358 -9.795 1.00 96.94 100 PHE A N 1
ATOM 727 C CA . PHE A 1 100 ? 4.149 5.065 -10.781 1.00 96.94 100 PHE A CA 1
ATOM 728 C C . PHE A 1 100 ? 5.012 6.054 -11.569 1.00 96.94 100 PHE A C 1
ATOM 730 O O . PHE A 1 100 ? 5.852 6.748 -10.993 1.00 96.94 100 PHE A O 1
ATOM 737 N N . ASP A 1 101 ? 4.758 6.162 -12.875 1.00 95.38 101 ASP A N 1
ATOM 738 C CA . ASP A 1 101 ? 5.445 7.095 -13.783 1.00 95.38 101 ASP A CA 1
ATOM 739 C C . ASP A 1 101 ? 5.284 8.570 -13.372 1.00 95.38 101 ASP A C 1
ATOM 741 O O . ASP A 1 101 ? 6.126 9.431 -13.633 1.00 95.38 101 ASP A O 1
ATOM 745 N N . SER A 1 102 ? 4.172 8.861 -12.711 1.00 93.75 102 SER A N 1
ATOM 746 C CA . SER A 1 102 ? 3.702 10.178 -12.341 1.00 93.75 102 SER A CA 1
ATOM 747 C C . SER A 1 102 ? 2.852 10.085 -11.077 1.00 93.75 102 SER A C 1
ATOM 749 O O . SER A 1 102 ? 2.497 9.006 -10.607 1.00 93.75 102 SER A O 1
ATOM 751 N N . LEU A 1 103 ? 2.532 11.240 -10.492 1.00 93.06 103 LEU A N 1
ATOM 752 C CA . LEU A 1 103 ? 1.715 11.320 -9.284 1.00 93.06 103 LEU A CA 1
ATOM 753 C C . LEU A 1 103 ? 0.359 10.599 -9.478 1.00 93.06 103 LEU A C 1
ATOM 755 O O . LEU A 1 103 ? -0.466 11.099 -10.253 1.00 93.06 103 LEU A O 1
ATOM 759 N N . PRO A 1 104 ? 0.066 9.502 -8.747 1.00 91.38 104 PRO A N 1
ATOM 760 C CA . PRO A 1 104 ? -1.149 8.715 -8.955 1.00 91.38 104 PRO A CA 1
ATOM 761 C C . PRO A 1 104 ? -2.371 9.399 -8.321 1.00 91.38 104 PRO A C 1
ATOM 763 O O . PRO A 1 104 ? -2.847 9.022 -7.250 1.00 91.38 104 PRO A O 1
ATOM 766 N N . ARG A 1 105 ? -2.901 10.438 -8.983 1.00 91.75 105 ARG A N 1
ATOM 767 C CA . ARG A 1 105 ? -4.028 11.254 -8.479 1.00 91.75 105 ARG A CA 1
ATOM 768 C C . ARG A 1 105 ? -5.272 10.429 -8.147 1.00 91.75 105 ARG A C 1
ATOM 770 O O . ARG A 1 105 ? -5.955 10.737 -7.181 1.00 91.75 105 ARG A O 1
ATOM 777 N N . PHE A 1 106 ? -5.517 9.346 -8.878 1.00 92.94 106 PHE A N 1
ATOM 778 C CA . PHE A 1 106 ? -6.644 8.449 -8.619 1.00 92.94 106 PHE A CA 1
ATOM 779 C C . PHE A 1 106 ? -6.573 7.763 -7.242 1.00 92.94 106 PHE A C 1
ATOM 781 O O . PHE A 1 106 ? -7.616 7.416 -6.694 1.00 92.94 106 PHE A O 1
ATOM 788 N N . LEU A 1 107 ? -5.380 7.568 -6.657 1.00 95.88 107 LEU A N 1
ATOM 789 C CA . LEU A 1 107 ? -5.254 7.061 -5.284 1.00 95.88 107 LEU A CA 1
ATOM 790 C C . LEU A 1 107 ? -5.664 8.127 -4.268 1.00 95.88 107 LEU A C 1
ATOM 792 O O . LEU A 1 107 ? -6.261 7.808 -3.245 1.00 95.88 107 LEU A O 1
ATOM 796 N N . LEU A 1 108 ? -5.405 9.400 -4.569 1.00 93.25 108 LEU A N 1
ATOM 797 C CA . LEU A 1 108 ? -5.782 10.527 -3.716 1.00 93.25 108 LEU A CA 1
ATOM 798 C C . LEU A 1 108 ? -7.303 10.709 -3.626 1.00 93.25 108 LEU A C 1
ATOM 800 O O . LEU A 1 108 ? -7.839 11.077 -2.573 1.00 93.25 108 LEU A O 1
ATOM 804 N N . ASP A 1 109 ? -8.005 10.403 -4.715 1.00 94.12 109 ASP A N 1
ATOM 805 C CA . ASP A 1 109 ? -9.469 10.395 -4.761 1.00 94.12 109 ASP A CA 1
ATOM 806 C C . ASP A 1 109 ? -10.064 9.249 -3.927 1.00 94.12 109 ASP A C 1
ATOM 808 O O . ASP A 1 109 ? -11.178 9.365 -3.419 1.00 94.12 109 ASP A O 1
ATOM 812 N N . GLN A 1 110 ? -9.295 8.178 -3.710 1.00 97.56 110 GLN A N 1
ATOM 813 C CA . GLN A 1 110 ? -9.679 7.029 -2.885 1.00 97.56 110 GLN A CA 1
ATOM 814 C C . GLN A 1 110 ? -9.370 7.224 -1.392 1.00 97.56 110 GLN A C 1
ATOM 816 O O . GLN A 1 110 ? -9.736 6.370 -0.585 1.00 97.56 110 GLN A O 1
ATOM 821 N N . LEU A 1 111 ? -8.734 8.335 -1.000 1.00 97.75 111 LEU A N 1
ATOM 822 C CA . LEU A 1 111 ? -8.453 8.642 0.402 1.00 97.75 111 LEU A CA 1
ATOM 823 C C . LEU A 1 111 ? -9.664 9.244 1.128 1.00 97.75 111 LEU A C 1
ATOM 825 O O . LEU A 1 111 ? -10.323 10.168 0.627 1.00 97.75 111 LEU A O 1
ATOM 829 N N . SER A 1 112 ? -9.881 8.791 2.362 1.00 97.38 112 SER A N 1
ATOM 830 C CA . SER A 1 112 ? -10.704 9.482 3.355 1.00 97.38 112 SER A CA 1
ATOM 831 C C . SER A 1 112 ? -10.076 10.832 3.744 1.00 97.38 112 SER A C 1
ATOM 833 O O . SER A 1 112 ? -8.938 11.151 3.385 1.00 97.38 112 SER A O 1
ATOM 835 N N . SER A 1 113 ? -10.834 11.680 4.443 1.00 95.50 113 SER A N 1
ATOM 836 C CA . SER A 1 113 ? -10.311 12.967 4.922 1.00 95.50 113 SER A CA 1
ATOM 837 C C . SER A 1 113 ? -9.193 12.740 5.943 1.00 95.50 113 SER A C 1
ATOM 839 O O . SER A 1 113 ? -9.353 11.920 6.842 1.00 95.50 113 SER A O 1
ATOM 841 N N . GLY A 1 114 ? -8.063 13.441 5.804 1.00 96.38 114 GLY A N 1
ATOM 842 C CA . GLY A 1 114 ? -6.863 13.175 6.608 1.00 96.38 114 GLY A CA 1
ATOM 843 C C . GLY A 1 114 ? -6.109 11.901 6.209 1.00 96.38 114 GLY A C 1
ATOM 844 O O . GLY A 1 114 ? -5.174 11.506 6.902 1.00 96.38 114 GLY A O 1
ATOM 845 N N . GLY A 1 115 ? -6.509 11.241 5.118 1.00 98.38 115 GLY A N 1
ATOM 846 C CA . GLY A 1 115 ? -5.862 10.026 4.646 1.00 98.38 115 GLY A CA 1
ATOM 847 C C . GLY A 1 115 ? -4.446 10.264 4.115 1.00 98.38 115 GLY A C 1
ATOM 848 O O . GLY A 1 115 ? -4.112 11.362 3.659 1.00 98.38 115 GLY A O 1
ATOM 849 N N . ILE A 1 116 ? -3.627 9.213 4.155 1.00 98.75 116 ILE A N 1
ATOM 850 C CA . ILE A 1 116 ? -2.229 9.221 3.704 1.00 98.75 116 ILE A CA 1
ATOM 851 C C . ILE A 1 116 ? -2.052 8.187 2.594 1.00 98.75 116 ILE A C 1
ATOM 853 O O . ILE A 1 116 ? -2.478 7.042 2.748 1.00 98.75 116 ILE A O 1
ATOM 857 N N . VAL A 1 117 ? -1.378 8.563 1.506 1.00 98.56 117 VAL A N 1
ATOM 858 C CA . VAL A 1 117 ? -0.813 7.606 0.545 1.00 98.56 117 VAL A CA 1
ATOM 859 C C . VAL A 1 117 ? 0.708 7.695 0.533 1.00 98.56 117 VAL A C 1
ATOM 861 O O . VAL A 1 117 ? 1.265 8.791 0.569 1.00 98.56 117 VAL A O 1
ATOM 864 N N . ILE A 1 118 ? 1.376 6.547 0.465 1.00 98.69 118 ILE A N 1
ATOM 865 C CA . ILE A 1 118 ? 2.809 6.442 0.193 1.00 98.69 118 ILE A CA 1
ATOM 866 C C . ILE A 1 118 ? 3.001 5.624 -1.078 1.00 98.69 118 ILE A C 1
ATOM 868 O O . ILE A 1 118 ? 2.513 4.497 -1.173 1.00 98.69 118 ILE A O 1
ATOM 872 N N . ALA A 1 119 ? 3.697 6.192 -2.060 1.00 98.25 119 ALA A N 1
ATOM 873 C CA . ALA A 1 119 ? 3.985 5.515 -3.318 1.00 98.25 119 ALA A CA 1
ATOM 874 C C . ALA A 1 119 ? 5.336 5.965 -3.902 1.00 98.25 119 ALA A C 1
ATOM 876 O O . ALA A 1 119 ? 5.720 7.127 -3.728 1.00 98.25 119 ALA A O 1
ATOM 877 N N . PRO A 1 120 ? 6.051 5.089 -4.627 1.00 97.81 120 PRO A N 1
ATOM 878 C CA . PRO A 1 120 ? 7.209 5.478 -5.416 1.00 97.81 120 PRO A CA 1
ATOM 879 C C . PRO A 1 120 ? 6.741 6.191 -6.684 1.00 97.81 120 PRO A C 1
ATOM 881 O O . PRO A 1 120 ? 5.856 5.703 -7.388 1.00 97.81 120 PRO A O 1
ATOM 884 N N . ILE A 1 121 ? 7.343 7.337 -6.984 1.00 98.00 121 ILE A N 1
ATOM 885 C CA . ILE A 1 121 ? 7.022 8.153 -8.155 1.00 98.00 121 ILE A CA 1
ATOM 886 C C . ILE A 1 121 ? 8.310 8.446 -8.914 1.00 98.00 121 ILE A C 1
ATOM 888 O O . ILE A 1 121 ? 9.245 9.035 -8.365 1.00 98.00 121 ILE A O 1
ATOM 892 N N . GLY A 1 122 ? 8.361 8.061 -10.182 1.00 97.06 122 GLY A N 1
ATOM 893 C CA . GLY A 1 122 ? 9.532 8.263 -11.023 1.00 97.06 122 GLY A CA 1
ATOM 894 C C . GLY A 1 122 ? 9.532 7.369 -12.261 1.00 97.06 122 GLY A C 1
ATOM 895 O O . GLY A 1 122 ? 8.568 6.646 -12.501 1.00 97.06 122 GLY A O 1
ATOM 896 N N . PRO A 1 123 ? 10.607 7.417 -13.062 1.00 94.38 123 PRO A N 1
ATOM 897 C CA . PRO A 1 123 ? 10.719 6.610 -14.271 1.00 94.38 123 PRO A CA 1
ATOM 898 C C . PRO A 1 123 ? 10.692 5.103 -13.964 1.00 94.38 123 PRO A C 1
ATOM 900 O O . PRO A 1 123 ? 11.201 4.663 -12.928 1.00 94.38 123 PRO A O 1
ATOM 903 N N . GLU A 1 124 ? 10.139 4.320 -14.900 1.00 87.94 124 GLU A N 1
ATOM 904 C CA . GLU A 1 124 ? 10.103 2.847 -14.830 1.00 87.94 124 GLU A CA 1
ATOM 905 C C . GLU A 1 124 ? 11.513 2.262 -14.693 1.00 87.94 124 GLU A C 1
ATOM 907 O O . GLU A 1 124 ? 11.771 1.412 -13.842 1.00 87.94 124 GLU A O 1
ATOM 912 N N . GLU A 1 125 ? 12.445 2.783 -15.492 1.00 87.19 125 GLU A N 1
ATOM 913 C CA . GLU A 1 125 ? 13.867 2.485 -15.399 1.00 87.19 125 GLU A CA 1
ATOM 914 C C . GLU A 1 125 ? 14.590 3.668 -14.752 1.00 87.19 125 GLU A C 1
ATOM 916 O O . GLU A 1 125 ? 14.863 4.686 -15.391 1.00 87.19 125 GLU A O 1
ATOM 921 N N . GLY A 1 126 ? 14.903 3.559 -13.463 1.00 91.75 126 GLY A N 1
ATOM 922 C CA . GLY A 1 126 ? 15.666 4.599 -12.787 1.00 91.75 126 GLY A CA 1
ATOM 923 C C . GLY A 1 126 ? 15.479 4.626 -11.285 1.00 91.75 126 GLY A C 1
ATOM 924 O O . GLY A 1 126 ? 15.072 3.652 -10.665 1.00 91.75 126 GLY A O 1
ATOM 925 N N . GLU A 1 127 ? 15.868 5.755 -10.713 1.00 96.62 127 GLU A N 1
ATOM 926 C CA . GLU A 1 127 ? 15.611 6.088 -9.322 1.00 96.62 127 GLU A CA 1
ATOM 927 C C . GLU A 1 127 ? 14.247 6.774 -9.218 1.00 96.62 127 GLU A C 1
ATOM 929 O O . GLU A 1 127 ? 13.931 7.657 -10.019 1.00 96.62 127 GLU A O 1
ATOM 934 N N . GLN A 1 128 ? 13.440 6.358 -8.246 1.00 98.19 128 GLN A N 1
ATOM 935 C CA . GLN A 1 128 ? 12.155 6.972 -7.937 1.00 98.19 128 GLN A CA 1
ATOM 936 C C . GLN A 1 128 ? 12.210 7.669 -6.584 1.00 98.19 128 GLN A C 1
ATOM 938 O O . GLN A 1 128 ? 12.978 7.296 -5.697 1.00 98.19 128 GLN A O 1
ATOM 943 N N . VAL A 1 129 ? 11.340 8.656 -6.408 1.00 98.31 129 VAL A N 1
ATOM 944 C CA . VAL A 1 129 ? 11.122 9.298 -5.116 1.00 98.31 129 VAL A CA 1
ATOM 945 C C . VAL A 1 129 ? 9.978 8.588 -4.412 1.00 98.31 129 VAL A C 1
ATOM 947 O O . VAL A 1 129 ? 8.859 8.542 -4.922 1.00 98.31 129 VAL A O 1
ATOM 950 N N . LEU A 1 130 ? 10.241 8.050 -3.228 1.00 98.38 130 LEU A N 1
ATOM 951 C CA . LEU A 1 130 ? 9.206 7.527 -2.352 1.00 98.38 130 LEU A CA 1
ATOM 952 C C . LEU A 1 130 ? 8.498 8.703 -1.675 1.00 98.38 130 LEU A C 1
ATOM 954 O O . LEU A 1 130 ? 9.046 9.331 -0.770 1.00 98.38 130 LEU A O 1
ATOM 958 N N . ALA A 1 131 ? 7.292 9.020 -2.134 1.00 98.31 131 ALA A N 1
ATOM 959 C CA . ALA A 1 131 ? 6.555 10.199 -1.703 1.00 98.31 131 ALA A CA 1
ATOM 960 C C . ALA A 1 131 ? 5.393 9.823 -0.781 1.00 98.31 131 ALA A C 1
ATOM 962 O O . ALA A 1 131 ? 4.597 8.936 -1.095 1.00 98.31 131 ALA A O 1
ATOM 963 N N . LYS A 1 132 ? 5.264 10.556 0.324 1.00 98.56 132 LYS A N 1
ATOM 964 C CA . LYS A 1 132 ? 4.092 10.596 1.197 1.00 98.56 132 LYS A CA 1
ATOM 965 C C . LYS A 1 132 ? 3.212 11.773 0.803 1.00 98.56 132 LYS A C 1
ATOM 967 O O . LYS A 1 132 ? 3.694 12.896 0.658 1.00 98.56 132 LYS A O 1
ATOM 972 N N . LEU A 1 133 ? 1.917 11.525 0.661 1.00 98.12 133 LEU A N 1
ATOM 973 C CA . LEU A 1 133 ? 0.918 12.544 0.365 1.00 98.12 133 LEU A CA 1
ATOM 974 C C . LEU A 1 133 ? -0.195 12.471 1.404 1.00 98.12 133 LEU A C 1
ATOM 976 O O . LEU A 1 133 ? -0.840 11.432 1.549 1.00 98.12 133 LEU A O 1
ATOM 980 N N . THR A 1 134 ? -0.445 13.582 2.088 1.00 97.94 134 THR A N 1
ATOM 981 C CA . THR A 1 134 ? -1.487 13.699 3.115 1.00 97.94 134 THR A CA 1
ATOM 982 C C . THR A 1 134 ? -2.630 14.557 2.594 1.00 97.94 134 THR A C 1
ATOM 984 O O . THR A 1 134 ? -2.408 15.669 2.109 1.00 97.94 134 THR A O 1
ATOM 987 N N . LYS A 1 135 ? -3.869 14.068 2.698 1.00 96.44 135 LYS A N 1
ATOM 988 C CA . LYS A 1 135 ? -5.071 14.807 2.290 1.00 96.44 135 LYS A CA 1
ATOM 989 C C . LYS A 1 135 ? -5.478 15.816 3.362 1.00 96.44 135 LYS A C 1
ATOM 991 O O . LYS A 1 135 ? -5.991 15.438 4.413 1.00 96.44 135 LYS A O 1
ATOM 996 N N . VAL A 1 136 ? -5.309 17.104 3.069 1.00 94.75 136 VAL A N 1
ATOM 997 C CA . VAL A 1 136 ? -5.643 18.224 3.963 1.00 94.75 136 VAL A CA 1
ATOM 998 C C . VAL A 1 136 ? -6.764 19.049 3.331 1.00 94.75 136 VAL A C 1
ATOM 1000 O O . VAL A 1 136 ? -6.544 19.946 2.511 1.00 94.75 136 VAL A O 1
ATOM 1003 N N . GLY A 1 137 ? -8.008 18.711 3.677 1.00 90.31 137 GLY A N 1
ATOM 1004 C CA . GLY A 1 137 ? -9.195 19.285 3.041 1.00 90.31 137 GLY A CA 1
ATOM 1005 C C . GLY A 1 137 ? -9.257 18.931 1.551 1.00 90.31 137 GLY A C 1
ATOM 1006 O O . GLY A 1 137 ? -9.346 17.760 1.192 1.00 90.31 137 GLY A O 1
ATOM 1007 N N . SER A 1 138 ? -9.210 19.945 0.682 1.00 88.00 138 SER A N 1
ATOM 1008 C CA . SER A 1 138 ? -9.153 19.784 -0.781 1.00 88.00 138 SER A CA 1
ATOM 1009 C C . SER A 1 138 ? -7.730 19.780 -1.352 1.00 88.00 138 SER A C 1
ATOM 1011 O O . SER A 1 138 ? -7.553 19.721 -2.569 1.00 88.00 138 SER A O 1
ATOM 1013 N N . ARG A 1 139 ? -6.713 19.893 -0.492 1.00 92.00 139 ARG A N 1
ATOM 1014 C CA . ARG A 1 139 ? -5.300 19.998 -0.866 1.00 92.00 139 ARG A CA 1
ATOM 1015 C C . ARG A 1 139 ? -4.556 18.729 -0.468 1.00 92.00 139 ARG A C 1
ATOM 1017 O O . ARG A 1 139 ? -5.041 17.939 0.341 1.00 92.00 139 ARG A O 1
ATOM 1024 N N . PHE A 1 140 ? -3.353 18.582 -1.009 1.00 92.94 140 PHE A N 1
ATOM 1025 C CA . PHE A 1 140 ? -2.432 17.521 -0.629 1.00 92.94 140 PHE A CA 1
ATOM 1026 C C . PHE A 1 140 ? -1.096 18.126 -0.234 1.00 92.94 140 PHE A C 1
ATOM 1028 O O . PHE A 1 140 ? -0.545 18.948 -0.969 1.00 92.94 140 PHE A O 1
ATOM 1035 N N . GLU A 1 141 ? -0.597 17.714 0.921 1.00 95.94 141 GLU A N 1
ATOM 1036 C CA . GLU A 1 141 ? 0.760 18.014 1.364 1.00 95.94 141 GLU A CA 1
ATOM 1037 C C . GLU A 1 141 ? 1.669 16.862 0.957 1.00 95.94 141 GLU A C 1
ATOM 1039 O O . GLU A 1 141 ? 1.282 15.702 1.091 1.00 95.94 141 GLU A O 1
ATOM 1044 N N . ARG A 1 142 ? 2.853 17.184 0.432 1.00 96.62 142 ARG A N 1
ATOM 1045 C CA . ARG A 1 142 ? 3.833 16.205 -0.038 1.00 96.62 142 ARG A CA 1
ATOM 1046 C C . ARG A 1 142 ? 5.077 16.238 0.836 1.00 96.62 142 ARG A C 1
ATOM 1048 O O . ARG A 1 142 ? 5.614 17.309 1.098 1.00 96.62 142 ARG A O 1
ATOM 1055 N N . GLU A 1 143 ? 5.558 15.058 1.192 1.00 97.94 143 GLU A N 1
ATOM 1056 C CA . GLU A 1 143 ? 6.845 14.833 1.841 1.00 97.94 143 GLU A CA 1
ATOM 1057 C C . GLU A 1 143 ? 7.576 13.709 1.104 1.00 97.94 143 GLU A C 1
ATOM 1059 O O . GLU A 1 143 ? 6.984 12.671 0.812 1.00 97.94 143 GLU A O 1
ATOM 1064 N N . ASP A 1 144 ? 8.854 13.907 0.797 1.00 97.75 144 ASP A N 1
ATOM 1065 C CA . ASP A 1 144 ? 9.679 12.895 0.141 1.00 97.75 144 ASP A CA 1
ATOM 1066 C C . ASP A 1 144 ? 10.454 12.117 1.214 1.00 97.75 144 ASP A C 1
ATOM 1068 O O . ASP A 1 144 ? 11.264 12.689 1.941 1.00 97.75 144 ASP A O 1
ATOM 1072 N N . ILE A 1 145 ? 10.183 10.814 1.329 1.00 97.00 145 ILE A N 1
ATOM 1073 C CA . ILE A 1 145 ? 10.776 9.921 2.339 1.00 97.00 145 ILE A CA 1
ATOM 1074 C C . ILE A 1 145 ? 12.212 9.555 1.954 1.00 97.00 145 ILE A C 1
ATOM 1076 O O . ILE A 1 145 ? 13.080 9.424 2.815 1.00 97.00 145 ILE A O 1
ATOM 1080 N N . GLY A 1 146 ? 12.470 9.374 0.659 1.00 95.94 146 GLY A N 1
ATOM 1081 C CA . GLY A 1 146 ? 13.785 9.002 0.159 1.00 95.94 146 GLY A CA 1
ATOM 1082 C C . GLY A 1 146 ? 13.761 8.511 -1.281 1.00 95.94 146 GLY A C 1
ATOM 1083 O O . GLY A 1 146 ? 12.740 8.575 -1.967 1.00 95.94 146 GLY A O 1
ATOM 1084 N N . LEU A 1 147 ? 14.913 8.018 -1.725 1.00 97.56 147 LEU A N 1
ATOM 1085 C CA . LEU A 1 147 ? 15.126 7.491 -3.068 1.00 97.56 147 LEU A CA 1
ATOM 1086 C C . LEU A 1 147 ? 15.052 5.963 -3.039 1.00 97.56 147 LEU A C 1
ATOM 1088 O O . LEU A 1 147 ? 15.610 5.328 -2.144 1.00 97.56 147 LEU A O 1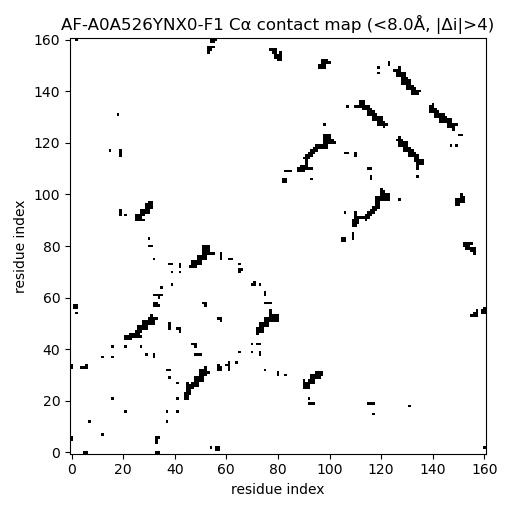
ATOM 1092 N N . VAL A 1 148 ? 14.355 5.377 -4.010 1.00 97.31 148 VA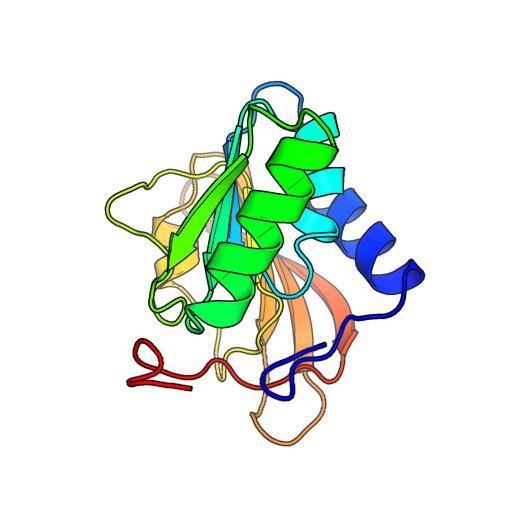L A N 1
ATOM 1093 C CA . VAL A 1 148 ? 14.137 3.928 -4.120 1.00 97.31 148 VAL A CA 1
ATOM 1094 C C . VAL A 1 148 ? 14.278 3.455 -5.568 1.00 97.31 148 VAL A C 1
ATOM 1096 O O . VAL A 1 148 ? 14.332 4.255 -6.502 1.00 97.31 148 VAL A O 1
ATOM 1099 N N . ARG A 1 149 ? 14.358 2.133 -5.745 1.00 95.88 149 ARG A N 1
ATOM 1100 C CA . ARG A 1 149 ? 14.324 1.451 -7.046 1.00 95.88 149 ARG A CA 1
ATOM 1101 C C . ARG A 1 149 ? 13.360 0.273 -6.964 1.00 95.88 149 ARG A C 1
ATOM 1103 O O . ARG A 1 149 ? 13.789 -0.849 -6.702 1.00 95.88 149 ARG A O 1
ATOM 1110 N N . LEU A 1 150 ? 12.069 0.547 -7.116 1.00 95.38 150 LEU A N 1
ATOM 1111 C CA . LEU A 1 150 ? 11.020 -0.474 -7.136 1.00 95.38 150 LEU A CA 1
ATOM 1112 C C . LEU A 1 150 ? 10.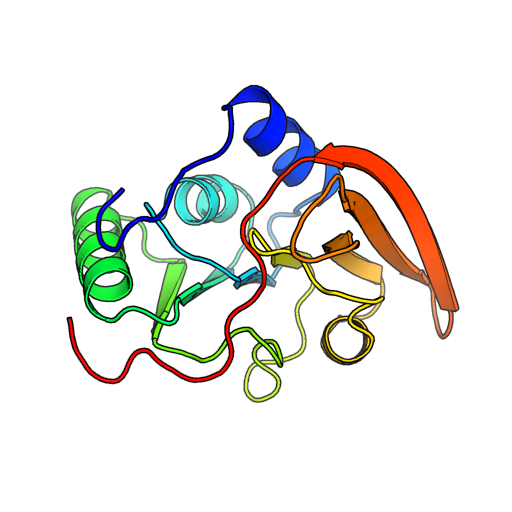604 -0.800 -8.571 1.00 95.38 150 LEU A C 1
ATOM 1114 O O . LEU A 1 150 ? 10.827 -0.014 -9.493 1.00 95.38 150 LEU A O 1
ATOM 1118 N N . GLN A 1 151 ? 10.007 -1.979 -8.750 1.00 94.50 151 GLN A N 1
ATOM 1119 C CA . GLN A 1 151 ? 9.474 -2.398 -10.043 1.00 94.50 151 GLN A CA 1
ATOM 1120 C C . GLN A 1 151 ? 8.321 -1.471 -10.472 1.00 94.50 151 GLN A C 1
ATOM 1122 O O . GLN A 1 151 ? 7.581 -0.978 -9.614 1.00 94.50 151 GLN A O 1
ATOM 1127 N N . PRO A 1 152 ? 8.147 -1.209 -11.778 1.00 94.81 152 PRO A N 1
ATOM 1128 C CA . PRO A 1 152 ? 7.056 -0.373 -12.257 1.00 94.81 152 PRO A CA 1
ATOM 1129 C C . PRO A 1 152 ? 5.701 -1.048 -12.040 1.00 94.81 152 PRO A C 1
ATOM 1131 O O . PRO A 1 152 ? 5.569 -2.272 -12.097 1.00 94.81 152 PRO A O 1
ATOM 1134 N N . ILE A 1 153 ? 4.663 -0.239 -11.836 1.00 95.19 153 ILE A N 1
ATOM 1135 C CA . ILE A 1 153 ? 3.291 -0.730 -11.782 1.00 95.19 153 ILE A CA 1
ATOM 1136 C C . ILE A 1 153 ? 2.892 -1.310 -13.144 1.00 95.19 153 ILE A C 1
ATOM 1138 O O . ILE A 1 153 ? 2.843 -0.622 -14.164 1.00 95.19 153 ILE A O 1
ATOM 1142 N N . LEU A 1 154 ? 2.584 -2.603 -13.165 1.00 93.00 154 LEU A N 1
ATOM 1143 C CA . LEU A 1 154 ? 2.110 -3.274 -14.368 1.00 93.00 154 LEU A CA 1
ATOM 1144 C C . LEU A 1 154 ? 0.589 -3.206 -14.449 1.00 93.00 154 LEU A C 1
AT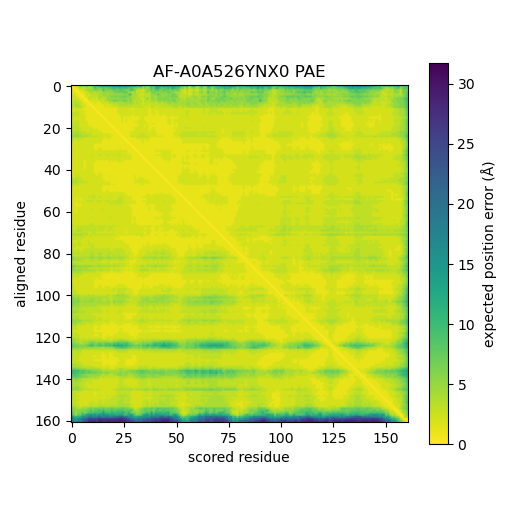OM 1146 O O . LEU A 1 154 ? -0.110 -3.414 -13.458 1.00 93.00 154 LEU A O 1
ATOM 1150 N N . ARG A 1 155 ? 0.081 -2.961 -15.657 1.00 90.00 155 ARG A N 1
ATOM 1151 C CA . ARG A 1 155 ? -1.357 -2.958 -15.934 1.00 90.00 155 ARG A CA 1
ATOM 1152 C C . ARG A 1 155 ? -1.883 -4.375 -16.098 1.00 90.00 155 ARG A C 1
ATOM 1154 O O . ARG A 1 155 ? -1.184 -5.272 -16.574 1.00 90.00 155 ARG A O 1
ATOM 1161 N N . SER A 1 156 ? -3.174 -4.514 -15.829 1.00 90.56 156 SER A N 1
ATOM 1162 C CA . SER A 1 156 ? -3.950 -5.743 -15.930 1.00 90.56 156 SER A CA 1
ATOM 1163 C C . SER A 1 156 ? -3.512 -6.851 -14.976 1.00 90.56 156 SER A C 1
ATOM 1165 O O . SER A 1 156 ? -2.346 -7.027 -14.603 1.00 90.56 156 SER A O 1
ATOM 1167 N N . VAL A 1 157 ? -4.502 -7.661 -14.621 1.00 88.38 157 VAL A N 1
ATOM 1168 C CA . VAL A 1 157 ? -4.300 -8.898 -13.876 1.00 88.38 157 VAL A CA 1
ATOM 1169 C C . VAL A 1 157 ? -3.444 -9.858 -14.711 1.00 88.38 157 VAL A C 1
ATOM 1171 O O . VAL A 1 157 ? -3.610 -9.932 -15.930 1.00 88.38 157 VAL A O 1
ATOM 1174 N N . ALA A 1 158 ? -2.520 -10.588 -14.082 1.00 83.38 158 ALA A N 1
ATOM 1175 C CA . ALA A 1 158 ? -1.689 -11.553 -14.799 1.00 83.38 158 ALA A CA 1
ATOM 1176 C C . ALA A 1 158 ? -2.562 -12.694 -15.352 1.00 83.38 158 ALA A C 1
ATOM 1178 O O . ALA A 1 158 ? -3.320 -13.321 -14.608 1.00 83.38 158 ALA A O 1
ATOM 1179 N N . ALA A 1 159 ? -2.472 -12.932 -16.665 1.00 67.81 159 ALA A N 1
ATOM 1180 C CA . ALA A 1 159 ? -3.418 -13.772 -17.396 1.00 67.81 159 ALA A CA 1
ATOM 1181 C C . ALA A 1 159 ? -3.235 -15.286 -17.192 1.00 67.81 159 ALA A C 1
ATOM 1183 O O . ALA A 1 159 ? -4.116 -16.009 -17.635 1.00 67.81 159 ALA A O 1
ATOM 1184 N N . VAL A 1 160 ? -2.145 -15.742 -16.551 1.00 62.91 160 VAL A N 1
ATOM 1185 C CA . VAL A 1 160 ? -1.865 -17.070 -15.943 1.00 62.91 160 VAL A CA 1
ATOM 1186 C C . VAL A 1 160 ? -0.351 -17.124 -15.626 1.00 62.91 160 VAL A C 1
ATOM 1188 O O . VAL A 1 160 ? 0.399 -16.300 -16.148 1.00 62.91 160 VAL A O 1
ATOM 1191 N N . ILE A 1 161 ? 0.036 -18.010 -14.694 1.00 50.88 161 ILE A N 1
ATOM 1192 C CA . ILE A 1 161 ? 1.396 -18.259 -14.161 1.00 50.88 161 ILE A CA 1
ATOM 1193 C C . ILE A 1 161 ? 2.398 -18.567 -15.275 1.00 50.88 161 ILE A C 1
ATOM 1195 O O . ILE A 1 161 ? 2.055 -19.415 -16.129 1.00 50.88 161 ILE A O 1
#

pLDDT: mean 95.55, std 5.86, range [50.88, 98.88]

Foldseek 3Di:
DPPPDDDDDPVVLVLQLVLQVAAQAFEEEEECCQQVPSVVVSLVGYVAYEYEDLAPVNLVNNVVVCVVVVRDRYHYYNDQPLQPCQVPAAGQEYEYQAEDQADNVSNVVRYDAQHKYWHWYHDQPDKTFGWIWTHHPPDIDIDTSDIDNGHHRDGHRDPHD

Mean predicted aligned error: 3.06 Å

Secondary structure (DSSP, 8-state):
-GGG-----HHHHHHHHHHTT--TT-EEEEE--TTSHHHHHHTTTSSEEEEEES-HHHHHHHHHHHHHTT--SEEEEE--GGGTTGGG--EEEEEESSBBSS--HHHHHTEEEEEEEEEEES-SSS-EEEEEEEEETTEEEEEEEEEE-PPBPPPS--S--

Radius of gyration: 14.44 Å; Cα contacts (8 Å, |Δi|>4): 355; chains: 1; bounding box: 31×40×33 Å

Nearest PDB structures (foldseek):
  3lbf-assembly3_C  TM=9.617E-01  e=1.809E-16  Escherichia coli K-12
  3lbf-assembly4_D  TM=9.541E-01  e=2.157E-16  Escherichia coli K-12
  4l7v-assembly1_A  TM=9.619E-01  e=2.573E-16  Vibrio cholerae O395
  1jg3-assembly1_A  TM=9.460E-01  e=1.152E-13  Pyrococcus furiosus
  8qby-assembly1_t  TM=8.976E-01  e=3.675E-12  Paracoccus denitrificans PD1222

Sequence (161 aa):
IECGEAIEGADLQAAVIAALAIEPGNRALEIGTGSGYTAAVMSRLAARVVTIDRYKTLVEQAKQRFEALGIGNVIVRQADGSNGLANEAPFDRIVAWAAFDSLPRFLLDQLSSGGIVIAPIGPEEGEQVLAKLTKVGSRFEREDIGLVRLQPILRSVAAVI